Protein AF-S9R2B7-F1 (afdb_monomer_lite)

Organism: NCBI:txid1123069

Sequence (179 aa):
MKDPLILAALAALTIAPAARAEDAPSGGIEAGIEAGAGNAALAPFDIVHARIAAEGNVATFRMAVSGAAGESRSAATGALAGSQVFSYVWPLTLDAGTVGFDPGAGILALAVTAHPDFDDTPLHDENGDGDRANDGDLWHSHWVVLGPDDACGAGALKVIDIPEGASPRSRRPGRACPC

pLDDT: mean 77.64, std 19.54, range [23.55, 96.94]

Secondary structure (DSSP, 8-state):
--------------------------SSGGG-EE--S--SSSGGG-EEEEEEEEETTEEEEEEEESS-TT---PPP-S-STT---EEEEEEEEEEGGGGTS-TTSSEEEEEEEE-TT--S-TTS-SSSSS-TTS-TTS-EEEEEEEEE-GGGSTT-EEEPP--TT----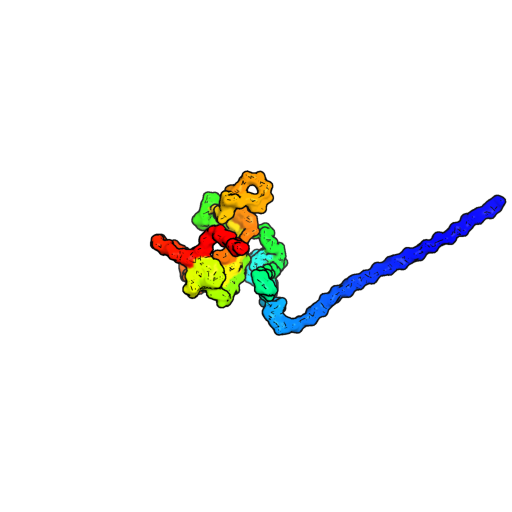--PSP-----

Foldseek 3Di:
DDDDDDDDDDDDDDDDDPDDPPDDDDPDLVVFDADDFDPDPDQLPGWGGWGWDDDDPDIDTDTDTNDDHLPDAFDDPLAPPPGDKDKDKDFDPDFPVVVFWDGPPATKIKIWIQGQNDQPQLVDDVPPPPHSPGCSRDTDIDTFGWDDDCVVPDRDIDGDDQPVPDDTTDPDPDPDPDD

Radius of gyration: 25.26 Å; chains: 1; bounding box: 102×49×49 Å

Structure (mmCIF, N/CA/C/O backbone):
data_AF-S9R2B7-F1
#
_entry.id   AF-S9R2B7-F1
#
loop_
_atom_site.group_PDB
_atom_site.id
_atom_site.type_symbol
_atom_site.label_atom_id
_atom_site.label_alt_id
_atom_site.label_comp_id
_atom_site.label_asym_id
_atom_site.label_entity_id
_atom_site.label_seq_id
_atom_site.pdbx_PDB_ins_code
_atom_site.Cartn_x
_atom_site.Cartn_y
_atom_site.Cartn_z
_atom_site.occupancy
_atom_site.B_iso_or_equiv
_atom_site.auth_seq_id
_atom_site.auth_comp_id
_atom_site.auth_asym_id
_atom_site.auth_atom_id
_atom_site.pdbx_PDB_model_num
ATOM 1 N N . MET A 1 1 ? 82.700 -17.562 -5.505 1.00 44.75 1 MET A N 1
ATOM 2 C CA . MET A 1 1 ? 81.976 -16.685 -6.451 1.00 44.75 1 MET A CA 1
ATOM 3 C C . MET A 1 1 ? 80.868 -17.502 -7.090 1.00 44.75 1 MET A C 1
ATOM 5 O O . MET A 1 1 ? 81.200 -18.563 -7.602 1.00 44.75 1 MET A O 1
ATOM 9 N N . LYS A 1 2 ? 79.637 -16.961 -7.065 1.00 41.66 2 LYS A N 1
ATOM 10 C CA . LYS A 1 2 ? 78.378 -17.438 -7.681 1.00 41.66 2 LYS A CA 1
ATOM 11 C C . LYS A 1 2 ? 77.738 -18.689 -7.071 1.00 41.66 2 LYS A C 1
ATOM 13 O O . LYS A 1 2 ? 78.428 -19.683 -6.920 1.00 41.66 2 LYS A O 1
ATOM 18 N N . ASP A 1 3 ? 76.452 -18.786 -6.743 1.00 43.31 3 ASP A N 1
ATOM 19 C CA . ASP A 1 3 ? 75.295 -17.891 -6.528 1.00 43.31 3 ASP A CA 1
ATOM 20 C C . ASP A 1 3 ? 74.287 -18.747 -5.706 1.00 43.31 3 ASP A C 1
ATOM 22 O O . ASP A 1 3 ? 74.288 -19.972 -5.874 1.00 43.31 3 ASP A O 1
ATOM 26 N N . PRO A 1 4 ? 73.441 -18.191 -4.815 1.00 52.72 4 PRO A N 1
ATOM 27 C CA . PRO A 1 4 ? 72.478 -18.976 -4.043 1.00 52.72 4 PRO A CA 1
ATOM 28 C C . PRO A 1 4 ? 71.164 -19.150 -4.823 1.00 52.72 4 PRO A C 1
ATOM 30 O O . PRO A 1 4 ? 70.572 -18.176 -5.283 1.00 52.72 4 PRO A O 1
ATOM 33 N N . LEU A 1 5 ? 70.676 -20.386 -4.952 1.00 49.97 5 LEU A N 1
ATOM 34 C CA . LEU A 1 5 ? 69.362 -20.684 -5.531 1.00 49.97 5 LEU A CA 1
ATOM 35 C C . LEU A 1 5 ? 68.338 -20.881 -4.407 1.00 49.97 5 LEU A C 1
ATOM 37 O O . LEU A 1 5 ? 68.338 -21.881 -3.693 1.00 49.97 5 LEU A O 1
ATOM 41 N N . ILE A 1 6 ? 67.492 -19.864 -4.255 1.00 46.41 6 ILE A N 1
ATOM 42 C CA . ILE A 1 6 ? 66.327 -19.801 -3.374 1.00 46.41 6 ILE A CA 1
ATOM 43 C C . ILE A 1 6 ? 65.210 -20.644 -3.999 1.00 46.41 6 ILE A C 1
ATOM 45 O O . ILE A 1 6 ? 64.758 -20.347 -5.104 1.00 46.41 6 ILE A O 1
ATOM 49 N N . LEU A 1 7 ? 64.745 -21.676 -3.292 1.00 45.53 7 LEU A N 1
ATOM 50 C CA . LEU A 1 7 ? 63.559 -22.442 -3.671 1.00 45.53 7 LEU A CA 1
ATOM 51 C C . LEU A 1 7 ? 62.352 -21.874 -2.909 1.00 45.53 7 LEU A C 1
ATOM 53 O O . LEU A 1 7 ? 62.145 -22.172 -1.734 1.00 45.53 7 LEU A O 1
ATOM 57 N N . ALA A 1 8 ? 61.587 -20.999 -3.563 1.00 45.59 8 ALA A N 1
ATOM 58 C CA . ALA A 1 8 ? 60.330 -20.477 -3.039 1.00 45.59 8 ALA A CA 1
ATOM 59 C C . ALA A 1 8 ? 59.214 -21.517 -3.243 1.00 45.59 8 ALA A C 1
ATOM 61 O O . ALA A 1 8 ? 58.880 -21.867 -4.375 1.00 45.59 8 ALA A O 1
ATOM 62 N N . ALA A 1 9 ? 58.644 -22.021 -2.148 1.00 44.25 9 ALA A N 1
ATOM 63 C CA . ALA A 1 9 ? 57.471 -22.887 -2.170 1.00 44.25 9 ALA A CA 1
ATOM 64 C C . ALA A 1 9 ? 56.207 -22.036 -2.379 1.00 44.25 9 ALA A C 1
ATOM 66 O O . ALA A 1 9 ? 55.833 -21.242 -1.517 1.00 44.25 9 ALA A O 1
ATOM 67 N N . LEU A 1 10 ? 55.557 -22.192 -3.534 1.00 41.66 10 LEU A N 1
ATOM 68 C CA . LEU A 1 10 ? 54.288 -21.545 -3.858 1.00 41.66 10 LEU A CA 1
ATOM 69 C C . LEU A 1 10 ? 53.140 -22.424 -3.331 1.00 41.66 10 LEU A C 1
ATOM 71 O O . LEU A 1 10 ? 52.826 -23.461 -3.914 1.00 41.66 10 LEU A O 1
ATOM 75 N N . ALA A 1 11 ? 52.535 -22.042 -2.206 1.00 45.97 11 ALA A N 1
ATOM 76 C CA . ALA A 1 11 ? 51.333 -22.693 -1.690 1.00 45.97 11 ALA A CA 1
ATOM 77 C C . ALA A 1 11 ? 50.110 -22.218 -2.494 1.00 45.97 11 ALA A C 1
ATOM 79 O O . ALA A 1 11 ? 49.691 -21.067 -2.384 1.00 45.97 11 ALA A O 1
ATOM 80 N N . ALA A 1 12 ? 49.552 -23.096 -3.329 1.00 44.84 12 ALA A N 1
ATOM 81 C CA . ALA A 1 12 ? 48.314 -22.842 -4.055 1.00 44.84 12 ALA A CA 1
ATOM 82 C C . ALA A 1 12 ? 47.114 -22.990 -3.103 1.00 44.84 12 ALA A C 1
ATOM 84 O O . ALA A 1 12 ? 46.779 -24.094 -2.679 1.00 44.84 12 ALA A O 1
ATOM 85 N N . LEU A 1 13 ? 46.475 -21.871 -2.756 1.00 49.09 13 LEU A N 1
ATOM 86 C CA . LEU A 1 13 ? 45.233 -21.843 -1.986 1.00 49.09 13 LEU A CA 1
ATOM 87 C C . LEU A 1 13 ? 44.054 -22.098 -2.936 1.00 49.09 13 LEU A C 1
ATOM 89 O O . LEU A 1 13 ? 43.630 -21.210 -3.673 1.00 49.09 13 LEU A O 1
ATOM 93 N N . THR A 1 14 ? 43.538 -23.325 -2.951 1.00 45.94 14 THR A N 1
ATOM 94 C CA . THR A 1 14 ? 42.320 -23.677 -3.688 1.00 45.94 14 THR A CA 1
ATOM 95 C C . THR A 1 14 ? 41.100 -23.126 -2.952 1.00 45.94 14 THR A C 1
ATOM 97 O O . THR A 1 14 ? 40.754 -23.608 -1.874 1.00 45.94 14 THR A O 1
ATOM 100 N N . ILE A 1 15 ? 40.442 -22.120 -3.527 1.00 55.34 15 ILE A N 1
ATOM 101 C CA . ILE A 1 15 ? 39.153 -21.613 -3.047 1.00 55.34 15 ILE A CA 1
ATOM 102 C C . ILE A 1 15 ? 38.077 -22.610 -3.493 1.00 55.34 15 ILE A C 1
ATOM 104 O O . ILE A 1 15 ? 37.798 -22.733 -4.684 1.00 55.34 15 ILE A O 1
ATOM 108 N N . ALA A 1 16 ? 37.499 -23.353 -2.550 1.00 52.31 16 ALA A N 1
ATOM 109 C CA . ALA A 1 16 ? 36.328 -24.180 -2.820 1.00 52.31 16 ALA A CA 1
ATOM 110 C C . ALA A 1 16 ? 35.103 -23.271 -3.049 1.00 52.31 16 ALA A C 1
ATOM 112 O O . ALA A 1 16 ? 34.893 -22.344 -2.262 1.00 52.31 16 ALA A O 1
ATOM 113 N N . PRO A 1 17 ? 34.278 -23.502 -4.085 1.00 48.62 17 PRO A N 1
ATOM 114 C CA . PRO A 1 17 ? 33.011 -22.799 -4.212 1.00 48.62 17 PRO A CA 1
ATOM 115 C C . PRO A 1 17 ? 32.076 -23.260 -3.089 1.00 48.62 17 PRO A C 1
ATOM 117 O O . PRO A 1 17 ? 31.898 -24.458 -2.864 1.00 48.62 17 PRO A O 1
ATOM 120 N N . ALA A 1 18 ? 31.484 -22.305 -2.371 1.00 52.22 18 ALA A N 1
ATOM 121 C CA . ALA A 1 18 ? 30.411 -22.584 -1.430 1.00 52.22 18 ALA A CA 1
ATOM 122 C C . ALA A 1 18 ? 29.234 -23.195 -2.204 1.00 52.22 18 ALA A C 1
ATOM 124 O O . ALA A 1 18 ? 28.595 -22.517 -3.010 1.00 52.22 18 ALA A O 1
ATOM 125 N N . ALA A 1 19 ? 28.974 -24.482 -1.982 1.00 43.91 19 ALA A N 1
ATOM 126 C CA . ALA A 1 19 ? 27.756 -25.124 -2.443 1.00 43.91 19 ALA A CA 1
ATOM 127 C C . ALA A 1 19 ? 26.569 -24.375 -1.823 1.00 43.91 19 ALA A C 1
ATOM 129 O O . ALA A 1 19 ? 26.433 -24.322 -0.599 1.00 43.91 19 ALA A O 1
ATOM 130 N N . ARG A 1 20 ? 25.734 -23.752 -2.661 1.00 48.50 20 ARG A N 1
ATOM 131 C CA . ARG A 1 20 ? 24.427 -23.273 -2.216 1.00 48.50 20 ARG A CA 1
ATOM 132 C C . ARG A 1 20 ? 23.576 -24.518 -2.004 1.00 48.50 20 ARG A C 1
ATOM 134 O O . ARG A 1 20 ? 23.424 -25.309 -2.929 1.00 48.50 20 ARG A O 1
ATOM 141 N N . ALA A 1 21 ? 23.100 -24.718 -0.782 1.00 44.31 21 ALA A N 1
ATOM 142 C CA . ALA A 1 21 ? 22.050 -25.686 -0.530 1.00 44.31 21 ALA A CA 1
ATOM 143 C C . ALA A 1 21 ? 20.822 -25.229 -1.328 1.00 44.31 21 ALA A C 1
ATOM 145 O O . ALA A 1 21 ? 20.292 -24.147 -1.083 1.00 44.31 21 ALA A O 1
ATOM 146 N N . GLU A 1 22 ? 20.444 -26.000 -2.343 1.00 46.34 22 GLU A N 1
ATOM 147 C CA . GLU A 1 22 ? 19.124 -25.882 -2.946 1.00 46.34 22 GLU A CA 1
ATOM 148 C C . GLU A 1 22 ? 18.157 -26.587 -2.000 1.00 46.34 22 GLU A C 1
ATOM 150 O O . GLU A 1 22 ? 18.142 -27.817 -1.907 1.00 46.34 22 GLU A O 1
ATOM 155 N N . ASP A 1 23 ? 17.411 -25.798 -1.231 1.00 44.38 23 ASP A N 1
ATOM 156 C CA . ASP A 1 23 ? 16.320 -26.316 -0.420 1.00 44.38 23 ASP A CA 1
ATOM 157 C C . ASP A 1 23 ? 15.234 -26.869 -1.351 1.00 44.38 23 ASP A C 1
ATOM 159 O O . ASP A 1 23 ? 14.706 -26.179 -2.225 1.00 4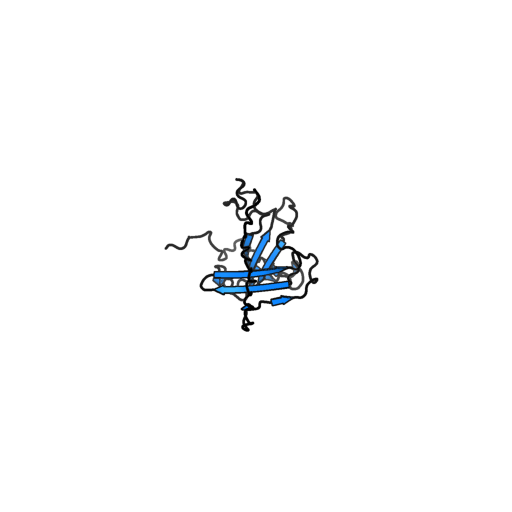4.38 23 ASP A O 1
ATOM 163 N N . ALA A 1 24 ? 14.929 -28.154 -1.176 1.00 43.09 24 ALA A N 1
ATOM 164 C CA . ALA A 1 24 ? 13.873 -28.843 -1.901 1.00 43.09 24 ALA A CA 1
ATOM 165 C C . ALA A 1 24 ? 12.496 -28.219 -1.591 1.00 43.09 24 ALA A C 1
ATOM 167 O O . ALA A 1 24 ? 12.254 -27.803 -0.455 1.00 43.09 24 ALA A O 1
ATOM 168 N N . PRO A 1 25 ? 11.556 -28.194 -2.555 1.00 44.12 25 PRO A N 1
ATOM 169 C CA . PRO A 1 25 ? 10.279 -27.523 -2.373 1.00 44.12 25 PRO A CA 1
ATOM 170 C C . PRO A 1 25 ? 9.381 -28.353 -1.451 1.00 44.12 25 PRO A C 1
ATOM 172 O O . PRO A 1 25 ? 8.792 -29.360 -1.853 1.00 44.12 25 PRO A O 1
ATOM 175 N N . SER A 1 26 ? 9.258 -27.928 -0.196 1.00 43.69 26 SER A N 1
ATOM 176 C CA . SER A 1 26 ? 8.180 -28.368 0.681 1.00 43.69 26 SER A CA 1
ATOM 177 C C . SER A 1 26 ? 6.893 -27.669 0.241 1.00 43.69 26 SER A C 1
ATOM 179 O O . SER A 1 26 ? 6.727 -26.458 0.363 1.00 43.69 26 SER A O 1
ATOM 181 N N . GLY A 1 27 ? 5.980 -28.453 -0.335 1.00 42.22 27 GLY A N 1
ATOM 182 C CA . GLY A 1 27 ? 4.647 -28.001 -0.716 1.00 42.22 27 GLY A CA 1
ATOM 183 C C . GLY A 1 27 ? 3.913 -27.405 0.484 1.00 42.22 27 GLY A C 1
ATOM 184 O O . GLY A 1 27 ? 3.514 -28.111 1.407 1.00 42.22 27 GLY A O 1
ATOM 185 N N . GLY A 1 28 ? 3.756 -26.091 0.449 1.00 38.97 28 GLY A N 1
ATOM 186 C CA . GLY A 1 28 ? 3.099 -25.261 1.442 1.00 38.97 28 GLY A CA 1
ATOM 187 C C . GLY A 1 28 ? 3.169 -23.816 0.964 1.00 38.97 28 GLY A C 1
ATOM 188 O O . GLY A 1 28 ? 3.887 -23.498 0.020 1.00 38.97 28 GLY A O 1
ATOM 189 N N . ILE A 1 29 ? 2.445 -22.925 1.627 1.00 53.50 29 ILE A N 1
ATOM 190 C CA . ILE A 1 29 ? 2.343 -21.477 1.352 1.00 53.50 29 ILE A CA 1
ATOM 191 C C . ILE A 1 29 ? 3.735 -20.778 1.292 1.00 53.50 29 ILE A C 1
ATOM 193 O O . ILE A 1 29 ? 3.873 -19.650 0.827 1.00 53.50 29 ILE A O 1
ATOM 197 N N . GLU A 1 30 ? 4.790 -21.500 1.670 1.00 55.56 30 GLU A N 1
ATOM 198 C CA . GLU A 1 30 ? 6.210 -21.219 1.477 1.00 55.56 30 GLU A CA 1
ATOM 199 C C . GLU A 1 30 ? 6.635 -20.917 0.025 1.00 55.56 30 GLU A C 1
ATOM 201 O O . GLU A 1 30 ? 7.587 -20.169 -0.185 1.00 55.56 30 GLU A O 1
ATOM 206 N N . ALA A 1 31 ? 5.963 -21.448 -0.998 1.00 68.88 31 ALA A N 1
ATOM 207 C CA . ALA A 1 31 ? 6.359 -21.162 -2.383 1.00 68.88 31 ALA A CA 1
ATOM 208 C C . ALA A 1 31 ? 5.941 -19.749 -2.854 1.00 68.88 31 ALA A C 1
ATOM 210 O O . ALA A 1 31 ? 6.611 -19.163 -3.700 1.00 68.88 31 ALA A O 1
ATOM 211 N N . GLY A 1 32 ? 4.893 -19.160 -2.260 1.00 86.12 32 GLY A N 1
ATOM 212 C CA . GLY A 1 32 ? 4.282 -17.915 -2.741 1.00 86.12 32 GLY A CA 1
ATOM 213 C C . GLY A 1 32 ? 3.379 -18.100 -3.969 1.00 86.12 32 GLY A C 1
ATOM 214 O O . GLY A 1 32 ? 3.087 -19.217 -4.390 1.00 86.12 32 GLY A O 1
ATOM 215 N N . ILE A 1 33 ? 2.901 -16.981 -4.510 1.00 91.44 33 ILE A N 1
ATOM 216 C CA . ILE A 1 33 ? 2.125 -16.865 -5.747 1.00 91.44 33 ILE A CA 1
ATOM 217 C C . ILE A 1 33 ? 3.058 -16.301 -6.815 1.00 91.44 33 ILE A C 1
ATOM 219 O O . ILE A 1 33 ? 3.656 -15.247 -6.604 1.00 91.44 33 ILE A O 1
ATOM 223 N N . GLU A 1 34 ? 3.154 -16.982 -7.954 1.00 93.94 34 GLU A N 1
ATOM 224 C CA . GLU A 1 34 ? 3.957 -16.549 -9.099 1.00 93.94 34 GLU A CA 1
ATOM 225 C C . GLU A 1 34 ? 3.073 -16.002 -10.220 1.00 93.94 34 GLU A C 1
ATOM 227 O O . GLU A 1 34 ? 1.959 -16.483 -10.446 1.00 93.94 34 GLU A O 1
ATOM 232 N N . ALA A 1 35 ? 3.594 -15.023 -10.953 1.00 93.81 35 ALA A N 1
ATOM 233 C CA . ALA A 1 35 ? 2.975 -14.483 -12.153 1.00 93.81 35 ALA A CA 1
ATOM 234 C C . ALA A 1 35 ? 4.034 -14.221 -13.232 1.00 93.81 35 ALA A C 1
ATOM 236 O O . ALA A 1 35 ? 5.197 -13.943 -12.943 1.00 93.81 35 ALA A O 1
ATOM 237 N N . GLY A 1 36 ? 3.623 -14.304 -14.499 1.00 93.75 36 GLY A N 1
ATOM 238 C CA . GLY A 1 36 ? 4.468 -13.885 -15.615 1.00 93.75 36 GLY A CA 1
ATOM 239 C C . GLY A 1 36 ? 4.623 -12.363 -15.653 1.00 93.75 36 GLY A C 1
ATOM 240 O O . GLY A 1 36 ? 3.672 -11.641 -15.354 1.00 93.75 36 GLY A O 1
ATOM 241 N N . ALA A 1 37 ? 5.805 -11.896 -16.055 1.00 94.50 37 ALA A N 1
ATOM 242 C CA . ALA A 1 37 ? 6.097 -10.475 -16.230 1.00 94.50 37 ALA A CA 1
ATOM 243 C C . ALA A 1 37 ? 5.386 -9.869 -17.456 1.00 94.50 37 ALA A C 1
ATOM 245 O O . ALA A 1 37 ? 5.080 -10.567 -18.428 1.00 94.50 37 ALA A O 1
ATOM 246 N N . GLY A 1 38 ? 5.205 -8.548 -17.430 1.00 93.19 38 GLY A N 1
ATOM 247 C CA . GLY A 1 38 ? 4.655 -7.733 -18.513 1.00 93.19 38 GLY A CA 1
ATOM 248 C C . GLY A 1 38 ? 3.141 -7.539 -18.448 1.00 93.19 38 GLY A C 1
ATOM 249 O O . GLY A 1 38 ? 2.531 -7.240 -19.475 1.00 93.19 38 GLY A O 1
ATOM 250 N N . ASN A 1 39 ? 2.526 -7.736 -17.278 1.00 88.31 39 ASN A N 1
ATOM 251 C CA . ASN A 1 39 ? 1.081 -7.591 -17.093 1.00 88.31 39 ASN A CA 1
ATOM 252 C C . ASN A 1 39 ? 0.673 -6.213 -16.535 1.00 88.31 39 ASN A C 1
ATOM 254 O O . ASN A 1 39 ? -0.500 -5.849 -16.636 1.00 88.31 39 ASN A O 1
ATOM 258 N N . ALA A 1 40 ? 1.624 -5.431 -16.014 1.00 92.19 40 ALA A N 1
ATOM 259 C CA . ALA A 1 40 ? 1.396 -4.059 -15.570 1.00 92.19 40 ALA A CA 1
ATOM 260 C C . ALA A 1 40 ? 2.004 -3.014 -16.521 1.00 92.19 40 ALA A C 1
ATOM 262 O O . ALA A 1 40 ? 2.964 -3.266 -17.248 1.00 92.19 40 ALA A O 1
ATOM 263 N N . ALA A 1 41 ? 1.456 -1.795 -16.476 1.00 92.75 41 ALA A N 1
ATOM 264 C CA . ALA A 1 41 ? 1.927 -0.667 -17.283 1.00 92.75 41 ALA A CA 1
ATOM 265 C C . ALA A 1 41 ? 3.342 -0.189 -16.902 1.00 92.75 41 ALA A C 1
ATOM 267 O O . ALA A 1 41 ? 4.047 0.382 -17.732 1.00 92.75 41 ALA A O 1
ATOM 268 N N . LEU A 1 42 ? 3.746 -0.404 -15.647 1.00 93.62 42 LEU A N 1
ATOM 269 C CA . LEU A 1 42 ? 5.020 0.036 -15.086 1.00 93.62 42 LEU A CA 1
ATOM 270 C C . LEU A 1 42 ? 5.744 -1.159 -14.461 1.00 93.62 42 LEU A C 1
ATOM 272 O O . LEU A 1 42 ? 5.195 -1.818 -13.580 1.00 93.62 42 LEU A O 1
ATOM 276 N N . ALA A 1 43 ? 6.995 -1.401 -14.862 1.00 95.62 43 ALA A N 1
ATOM 277 C CA . ALA A 1 43 ? 7.792 -2.526 -14.360 1.00 95.62 43 ALA A CA 1
ATOM 278 C C . ALA A 1 43 ? 7.982 -2.535 -12.821 1.00 95.62 43 ALA A C 1
ATOM 280 O O . ALA A 1 43 ? 7.917 -3.612 -12.228 1.00 95.62 43 ALA A O 1
ATOM 281 N N . PRO A 1 44 ? 8.129 -1.385 -12.124 1.00 96.50 44 PRO A N 1
ATOM 282 C CA . PRO A 1 44 ? 8.158 -1.342 -10.654 1.00 96.50 44 PRO A CA 1
ATOM 283 C C . PRO A 1 44 ? 6.874 -1.801 -9.943 1.00 96.50 44 PRO A C 1
ATOM 285 O O . PRO A 1 44 ? 6.898 -1.973 -8.725 1.00 96.50 44 PRO A O 1
ATOM 288 N N . PHE A 1 45 ? 5.771 -1.987 -10.678 1.00 95.31 45 PHE A N 1
ATOM 289 C CA . PHE A 1 45 ? 4.471 -2.449 -10.172 1.00 95.31 45 PHE A CA 1
ATOM 290 C C . PHE A 1 45 ? 3.983 -3.735 -10.863 1.00 95.31 45 PHE A C 1
ATOM 292 O O . PHE A 1 45 ? 2.887 -4.214 -10.585 1.00 95.31 45 PHE A O 1
ATOM 299 N N . ASP A 1 46 ? 4.792 -4.310 -11.753 1.00 96.19 46 ASP A N 1
ATOM 300 C CA . ASP A 1 46 ? 4.532 -5.586 -12.417 1.00 96.19 46 ASP A CA 1
ATOM 301 C C . ASP A 1 46 ? 4.958 -6.726 -11.489 1.00 96.19 46 ASP A C 1
ATOM 303 O O . ASP A 1 46 ? 6.123 -7.129 -11.464 1.00 96.19 46 ASP A O 1
ATOM 307 N N . ILE A 1 47 ? 4.026 -7.182 -10.652 1.00 95.69 47 ILE A N 1
ATOM 308 C CA . ILE A 1 47 ? 4.282 -8.186 -9.615 1.00 95.69 47 ILE A CA 1
ATOM 309 C C . ILE A 1 47 ? 4.481 -9.556 -10.264 1.00 95.69 47 ILE A C 1
ATOM 311 O O . ILE A 1 47 ? 3.585 -10.073 -10.929 1.00 95.69 47 ILE A O 1
ATOM 315 N N . VAL A 1 48 ? 5.638 -10.165 -10.008 1.00 96.75 48 VAL A N 1
ATOM 316 C CA . VAL A 1 48 ? 6.007 -11.497 -10.522 1.00 96.75 48 VAL A CA 1
ATOM 317 C C . VAL A 1 48 ? 6.029 -12.565 -9.431 1.00 96.75 48 VAL A C 1
ATOM 319 O O . VAL A 1 48 ? 5.924 -13.754 -9.721 1.00 96.75 48 VAL A O 1
ATOM 322 N N . HIS A 1 49 ? 6.142 -12.154 -8.166 1.00 95.62 49 HIS A N 1
ATOM 323 C CA . HIS A 1 49 ? 6.081 -13.053 -7.015 1.00 95.62 49 HIS A CA 1
ATOM 324 C C . HIS A 1 49 ? 5.482 -12.339 -5.808 1.00 95.62 49 HIS A C 1
ATOM 326 O O . HIS A 1 49 ? 5.818 -11.184 -5.549 1.00 95.62 49 HIS A O 1
ATOM 332 N N . ALA A 1 50 ? 4.641 -13.022 -5.038 1.00 94.50 50 ALA A N 1
ATOM 333 C CA . ALA A 1 50 ? 4.166 -12.542 -3.746 1.00 94.50 50 ALA A CA 1
ATOM 334 C C . ALA A 1 50 ? 4.094 -13.687 -2.734 1.00 94.50 50 ALA A C 1
ATOM 336 O O . ALA A 1 50 ? 3.586 -14.766 -3.027 1.00 94.50 50 ALA A O 1
ATOM 337 N N . ARG A 1 51 ? 4.561 -13.457 -1.507 1.00 91.75 51 ARG A N 1
ATOM 338 C CA . ARG A 1 51 ? 4.527 -14.452 -0.431 1.00 91.75 51 ARG A CA 1
ATOM 339 C C . ARG A 1 51 ? 4.332 -13.792 0.921 1.00 91.75 51 ARG A C 1
ATOM 341 O O . ARG A 1 51 ? 4.840 -12.704 1.177 1.00 91.75 51 ARG A O 1
ATOM 348 N N . ILE A 1 52 ? 3.663 -14.512 1.812 1.00 91.12 52 ILE A N 1
ATOM 349 C CA . ILE A 1 52 ? 3.626 -14.206 3.238 1.00 91.12 52 ILE A CA 1
ATOM 350 C C . ILE A 1 52 ? 4.129 -15.445 3.976 1.00 91.12 52 ILE A C 1
ATOM 352 O O . ILE A 1 52 ? 3.677 -16.554 3.700 1.00 91.12 52 ILE A O 1
ATOM 356 N N . ALA A 1 53 ? 5.082 -15.259 4.883 1.00 89.94 53 ALA A N 1
ATOM 357 C CA . ALA A 1 53 ? 5.557 -16.295 5.796 1.00 89.94 53 ALA A CA 1
ATOM 358 C C . ALA A 1 53 ? 5.316 -15.841 7.236 1.00 89.94 53 ALA A C 1
ATOM 360 O O . ALA A 1 53 ? 5.451 -14.654 7.532 1.00 89.94 53 ALA A O 1
ATOM 361 N N . ALA A 1 54 ? 4.970 -16.766 8.126 1.00 88.06 54 ALA A N 1
ATOM 362 C CA . ALA A 1 54 ? 4.767 -16.470 9.538 1.00 88.06 54 ALA A CA 1
ATOM 363 C C . ALA A 1 54 ? 5.606 -17.415 10.399 1.00 88.06 54 ALA A C 1
ATOM 365 O O . ALA A 1 54 ? 5.533 -18.632 10.238 1.00 88.06 54 ALA A O 1
ATOM 366 N N . GLU A 1 55 ? 6.377 -16.847 11.322 1.00 89.38 55 GLU A N 1
ATOM 367 C CA . GLU A 1 55 ? 7.191 -17.576 12.291 1.00 89.38 55 GLU A CA 1
ATOM 368 C C . GLU A 1 55 ? 6.978 -16.963 13.679 1.00 89.38 55 GLU A C 1
ATOM 370 O O . GLU A 1 55 ? 7.267 -15.789 13.919 1.00 89.38 55 GLU A O 1
ATOM 375 N N . GLY A 1 56 ? 6.417 -17.748 14.602 1.00 90.31 56 GLY A N 1
ATOM 376 C CA . GLY A 1 56 ? 6.051 -17.257 15.929 1.00 90.31 56 GLY A CA 1
ATOM 377 C C . GLY A 1 56 ? 5.073 -16.080 15.858 1.00 90.31 56 GLY A C 1
ATOM 378 O O . GLY A 1 56 ? 3.959 -16.216 15.356 1.00 90.31 56 GLY A O 1
ATOM 379 N N . ASN A 1 57 ? 5.485 -14.926 16.384 1.00 86.94 57 ASN A N 1
ATOM 380 C CA . ASN A 1 57 ? 4.713 -13.680 16.383 1.00 86.94 57 ASN A CA 1
ATOM 381 C C . ASN A 1 57 ? 5.105 -12.715 15.249 1.00 86.94 57 ASN A C 1
ATOM 383 O O . ASN A 1 57 ? 4.695 -11.554 15.276 1.00 86.94 57 ASN A O 1
ATOM 387 N N . VAL A 1 58 ? 5.913 -13.162 14.284 1.00 87.12 58 VAL A N 1
ATOM 388 C CA . VAL A 1 58 ? 6.393 -12.345 13.167 1.00 87.12 58 VAL A CA 1
ATOM 389 C C . VAL A 1 58 ? 5.766 -12.833 11.868 1.00 87.12 58 VAL A C 1
ATOM 391 O O . VAL A 1 58 ? 5.854 -14.010 11.527 1.00 87.12 58 VAL A O 1
ATOM 394 N N . ALA A 1 59 ? 5.172 -11.909 11.116 1.00 88.75 59 ALA A N 1
ATOM 395 C CA . ALA A 1 59 ? 4.762 -12.128 9.735 1.00 88.75 59 ALA A CA 1
ATOM 396 C C . ALA A 1 59 ? 5.690 -11.340 8.802 1.00 88.75 59 ALA A C 1
ATOM 398 O O . ALA A 1 59 ? 5.899 -10.144 8.989 1.00 88.75 59 ALA A O 1
ATOM 399 N N . THR A 1 60 ? 6.251 -12.015 7.802 1.00 91.69 60 THR A N 1
ATOM 400 C CA . THR A 1 60 ? 7.119 -11.426 6.778 1.00 91.69 60 THR A CA 1
ATOM 401 C C . THR A 1 60 ? 6.402 -11.437 5.438 1.00 91.69 60 THR A C 1
ATOM 403 O O . THR A 1 60 ? 6.088 -12.499 4.898 1.00 91.69 60 THR A O 1
ATOM 406 N N . PHE A 1 61 ? 6.190 -10.246 4.888 1.00 94.00 61 PHE A N 1
ATOM 407 C CA . PHE A 1 61 ? 5.567 -10.024 3.589 1.00 94.00 61 PHE A CA 1
ATOM 408 C C . PHE A 1 61 ? 6.665 -9.810 2.550 1.00 94.00 61 PHE A C 1
ATOM 410 O O . PHE A 1 61 ? 7.610 -9.055 2.777 1.00 94.00 61 PHE A O 1
ATOM 417 N N . ARG A 1 62 ? 6.569 -10.508 1.422 1.00 94.56 62 ARG A N 1
ATOM 418 C CA . ARG A 1 62 ? 7.518 -10.421 0.312 1.00 94.56 62 ARG A CA 1
ATOM 419 C C . ARG A 1 62 ? 6.755 -10.230 -0.985 1.00 94.56 62 ARG A C 1
ATOM 421 O O . ARG A 1 62 ? 5.730 -10.872 -1.212 1.00 94.56 62 ARG A O 1
ATOM 428 N N . MET A 1 63 ? 7.277 -9.357 -1.829 1.00 95.12 63 MET A N 1
ATOM 429 C CA . MET A 1 63 ? 6.806 -9.152 -3.189 1.00 95.12 63 MET A CA 1
ATOM 430 C C . MET A 1 63 ? 8.017 -8.856 -4.061 1.00 95.12 63 MET A C 1
ATOM 432 O O . MET A 1 63 ? 8.896 -8.091 -3.663 1.00 95.12 63 MET A O 1
ATOM 436 N N . ALA A 1 64 ? 8.079 -9.508 -5.214 1.00 95.62 64 ALA A N 1
ATOM 437 C CA . ALA A 1 64 ? 9.044 -9.217 -6.257 1.00 95.62 64 ALA A CA 1
ATOM 438 C C . ALA A 1 64 ? 8.303 -8.633 -7.456 1.00 95.62 64 ALA A C 1
ATOM 440 O O . ALA A 1 64 ? 7.203 -9.074 -7.803 1.00 95.62 64 ALA A O 1
ATOM 441 N N . VAL A 1 65 ? 8.937 -7.657 -8.091 1.00 96.94 65 VAL A N 1
ATOM 442 C CA . VAL A 1 65 ? 8.443 -6.993 -9.296 1.00 96.94 65 VAL A CA 1
ATOM 443 C C . VAL A 1 65 ? 9.455 -7.178 -10.422 1.00 96.94 65 VAL A C 1
ATOM 445 O O . VAL A 1 65 ? 10.618 -7.485 -10.155 1.00 96.94 65 VAL A O 1
ATOM 448 N N . SER A 1 66 ? 9.032 -7.025 -11.676 1.00 96.62 66 SER A N 1
ATOM 449 C CA . SER A 1 66 ? 9.938 -7.181 -12.825 1.00 96.62 66 SER A CA 1
ATOM 450 C C . SER A 1 66 ? 10.928 -6.019 -12.991 1.00 96.62 66 SER A C 1
ATOM 452 O O . SER A 1 66 ? 11.943 -6.175 -13.670 1.00 96.62 66 SER A O 1
ATOM 454 N N . GLY A 1 67 ? 10.654 -4.868 -12.364 1.00 95.25 67 GLY A N 1
ATOM 455 C CA . GLY A 1 67 ? 11.567 -3.728 -12.238 1.00 95.25 67 GLY A CA 1
ATOM 456 C C . GLY A 1 67 ? 12.228 -3.620 -10.858 1.00 95.25 67 GLY A C 1
ATOM 457 O O . GLY A 1 67 ? 12.464 -4.617 -10.177 1.00 95.25 67 GLY A O 1
ATOM 458 N N . ALA A 1 68 ? 12.513 -2.390 -10.421 1.00 95.44 68 ALA A N 1
ATOM 459 C CA . ALA A 1 68 ? 12.993 -2.109 -9.070 1.00 95.44 68 ALA A CA 1
ATOM 460 C C . ALA A 1 68 ? 11.846 -1.610 -8.179 1.00 95.44 68 ALA A C 1
ATOM 462 O O . ALA A 1 68 ? 11.239 -0.571 -8.443 1.00 95.44 68 ALA A O 1
ATOM 463 N N . ALA A 1 69 ? 11.548 -2.352 -7.110 1.00 93.94 69 ALA A N 1
ATOM 464 C CA . ALA A 1 69 ? 10.533 -1.951 -6.142 1.00 93.94 69 ALA A CA 1
ATOM 465 C C . ALA A 1 69 ? 10.908 -0.617 -5.476 1.00 93.94 69 ALA A C 1
ATOM 467 O O . ALA A 1 69 ? 12.056 -0.407 -5.083 1.00 93.94 69 ALA A O 1
ATOM 468 N N . GLY A 1 70 ? 9.932 0.279 -5.350 1.00 91.88 70 GLY A N 1
ATOM 469 C CA . GLY A 1 70 ? 10.083 1.577 -4.696 1.00 91.88 70 GLY A CA 1
ATOM 470 C C . GLY A 1 70 ? 10.837 2.654 -5.486 1.00 91.88 7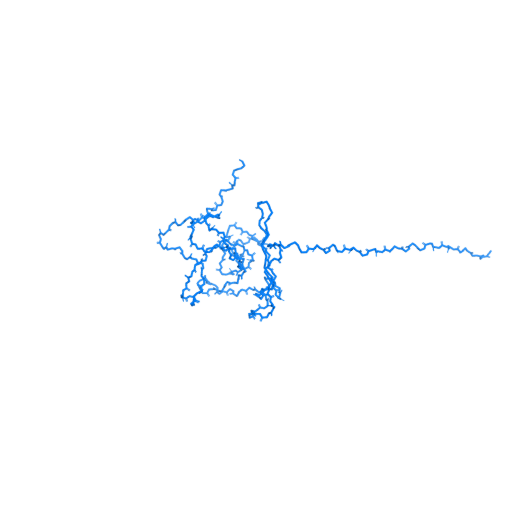0 GLY A C 1
ATOM 471 O O . GLY A 1 70 ? 10.944 3.780 -5.002 1.00 91.88 70 GLY A O 1
ATOM 472 N N . GLU A 1 71 ? 11.330 2.354 -6.693 1.00 92.69 71 GLU A N 1
ATOM 473 C CA . GLU A 1 71 ? 12.023 3.338 -7.541 1.00 92.69 71 GLU A CA 1
ATOM 474 C C . GLU A 1 71 ? 11.074 4.435 -8.049 1.00 92.69 71 GLU A C 1
ATOM 476 O O . GLU A 1 71 ? 11.455 5.598 -8.153 1.00 92.69 71 GLU A O 1
ATOM 481 N N . SER A 1 72 ? 9.826 4.074 -8.356 1.00 90.88 72 SER A N 1
ATOM 482 C CA . SER A 1 7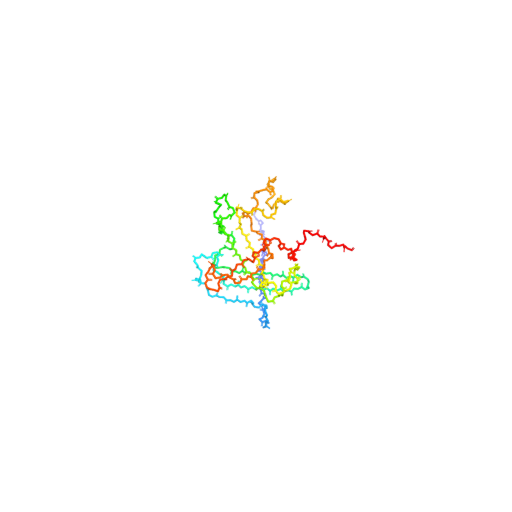2 ? 8.808 5.011 -8.837 1.00 90.88 72 SER A CA 1
ATOM 483 C C . SER A 1 72 ? 7.957 5.536 -7.690 1.00 90.88 72 SER A C 1
ATOM 485 O O . SER A 1 72 ? 7.408 4.741 -6.937 1.00 90.88 72 SER A O 1
ATOM 487 N N . ARG A 1 73 ? 7.776 6.855 -7.614 1.00 88.56 73 ARG A N 1
ATOM 488 C CA . ARG A 1 73 ? 6.858 7.534 -6.686 1.00 88.56 73 ARG A CA 1
ATOM 489 C C . ARG A 1 73 ? 5.950 8.481 -7.465 1.00 88.56 73 ARG A C 1
ATOM 491 O O . ARG A 1 73 ? 6.285 8.863 -8.590 1.00 88.56 73 ARG A O 1
ATOM 498 N N . SER A 1 74 ? 4.791 8.817 -6.909 1.00 85.88 74 SER A N 1
ATOM 499 C CA . SER A 1 74 ? 3.925 9.832 -7.506 1.00 85.88 74 SER A CA 1
ATOM 500 C C . SER A 1 74 ? 4.567 11.217 -7.387 1.00 85.88 74 SER A C 1
ATOM 502 O O . SER A 1 74 ? 5.403 11.464 -6.525 1.00 85.88 74 SER A O 1
ATOM 504 N N . ALA A 1 75 ? 4.209 12.130 -8.288 1.00 85.62 75 ALA A N 1
ATOM 505 C CA . ALA A 1 75 ? 4.626 13.522 -8.166 1.00 85.62 75 ALA A CA 1
ATOM 506 C C . ALA A 1 75 ? 3.742 14.239 -7.141 1.00 85.62 75 ALA A C 1
ATOM 508 O O . ALA A 1 75 ? 2.519 14.091 -7.194 1.00 85.62 75 ALA A O 1
ATOM 509 N N . ALA A 1 76 ? 4.361 15.053 -6.284 1.00 85.81 76 ALA A N 1
ATOM 510 C CA . ALA A 1 76 ? 3.642 15.941 -5.381 1.00 85.81 76 ALA A CA 1
ATOM 511 C C . ALA A 1 76 ? 2.759 16.920 -6.171 1.00 85.81 76 ALA A C 1
ATOM 513 O O . ALA A 1 76 ? 3.201 17.531 -7.152 1.00 85.81 76 ALA A O 1
ATOM 514 N N . THR A 1 77 ? 1.516 17.084 -5.739 1.00 85.62 77 THR A N 1
ATOM 515 C CA . THR A 1 77 ? 0.543 18.017 -6.319 1.00 85.62 77 THR A CA 1
ATOM 516 C C . THR A 1 77 ? 0.320 19.252 -5.442 1.00 85.62 77 THR A C 1
ATOM 518 O O . THR A 1 77 ? -0.198 20.262 -5.922 1.00 85.62 77 THR A O 1
ATOM 521 N N . GLY A 1 78 ? 0.723 19.193 -4.172 1.00 83.38 78 GLY A N 1
ATOM 522 C CA . GLY A 1 78 ? 0.480 20.199 -3.142 1.00 83.38 78 GLY A CA 1
ATOM 523 C C . GLY A 1 78 ? -0.904 20.114 -2.487 1.00 83.38 78 GLY A C 1
ATOM 524 O O . GLY A 1 78 ? -1.275 21.030 -1.752 1.00 83.38 78 GLY A O 1
ATOM 525 N N . ALA A 1 79 ? -1.689 19.065 -2.755 1.00 80.69 79 ALA A N 1
ATOM 526 C CA . ALA A 1 79 ? -3.020 18.871 -2.180 1.00 80.69 79 ALA A CA 1
ATOM 527 C C . ALA A 1 79 ? -3.258 17.405 -1.793 1.00 80.69 79 ALA A C 1
ATOM 529 O O . ALA A 1 79 ? -2.863 16.507 -2.519 1.00 80.69 79 ALA A O 1
ATOM 530 N N . LEU A 1 80 ? -3.982 17.132 -0.701 1.00 76.19 80 LEU A N 1
ATOM 531 C CA . LEU A 1 80 ? -4.398 15.754 -0.392 1.00 76.19 80 LEU A CA 1
ATOM 532 C C . LEU A 1 80 ? -5.381 15.220 -1.447 1.00 76.19 80 LEU A C 1
ATOM 534 O O . LEU A 1 80 ? -5.240 14.115 -1.966 1.00 76.19 80 LEU A O 1
ATOM 538 N N . ALA A 1 81 ? -6.416 16.005 -1.751 1.00 78.31 81 ALA A N 1
ATOM 539 C CA . ALA A 1 81 ? -7.493 15.569 -2.627 1.00 78.31 81 ALA A CA 1
ATOM 540 C C . ALA A 1 81 ? -7.023 15.484 -4.086 1.00 78.31 81 ALA A C 1
ATOM 542 O O . ALA A 1 81 ? -6.560 16.470 -4.656 1.00 78.31 81 ALA A O 1
ATOM 543 N N . GLY A 1 82 ? -7.205 14.313 -4.699 1.00 77.12 82 GLY A N 1
ATOM 544 C CA . GLY A 1 82 ? -6.821 14.063 -6.091 1.00 77.12 82 GLY A CA 1
ATOM 545 C C . GLY A 1 82 ? -5.350 13.692 -6.289 1.00 77.12 82 GLY A C 1
ATOM 546 O O . GLY A 1 82 ? -4.949 13.442 -7.426 1.00 77.12 82 GLY A O 1
ATOM 547 N N . SER A 1 83 ? -4.564 13.609 -5.212 1.00 83.62 83 SER A N 1
ATOM 548 C CA . SER A 1 83 ? -3.192 13.114 -5.283 1.00 83.62 83 SER A CA 1
ATOM 549 C C . SER A 1 83 ? -3.133 11.631 -5.584 1.00 83.62 83 SER A C 1
ATOM 551 O O . SER A 1 83 ? -3.973 10.837 -5.160 1.00 83.62 83 SER A O 1
ATOM 553 N N . GLN A 1 84 ? -2.108 11.264 -6.342 1.00 83.62 84 GLN A N 1
ATOM 554 C CA . GLN A 1 84 ? -1.825 9.873 -6.638 1.00 83.62 84 GLN A CA 1
ATOM 555 C C . GLN A 1 84 ? -1.001 9.276 -5.506 1.00 83.62 84 GLN A C 1
ATOM 557 O O . GLN A 1 84 ? -0.073 9.903 -4.998 1.00 83.62 84 GLN A O 1
ATOM 562 N N . VAL A 1 85 ? -1.313 8.032 -5.170 1.00 86.81 85 VAL A N 1
ATOM 563 C CA . VAL A 1 85 ? -0.544 7.229 -4.224 1.00 86.81 85 VAL A CA 1
ATOM 564 C C . VAL A 1 85 ? -0.119 5.968 -4.946 1.00 86.81 85 VAL A C 1
ATOM 566 O O . VAL A 1 85 ? -0.943 5.283 -5.556 1.00 86.81 85 VAL A O 1
ATOM 569 N N . PHE A 1 86 ? 1.169 5.656 -4.882 1.00 90.12 86 PHE A N 1
ATOM 570 C CA . PHE A 1 86 ? 1.662 4.364 -5.336 1.00 90.12 86 PHE A CA 1
ATOM 571 C C . PHE A 1 86 ? 1.714 3.406 -4.158 1.00 90.12 86 PHE A C 1
ATOM 573 O O . PHE A 1 86 ? 2.082 3.791 -3.049 1.00 90.12 86 PHE A O 1
ATOM 580 N N . SER A 1 87 ? 1.288 2.163 -4.389 1.00 92.62 87 SER A N 1
ATOM 581 C CA . SER A 1 87 ? 1.133 1.190 -3.316 1.00 92.62 87 SER A CA 1
ATOM 582 C C . SER A 1 87 ? 1.468 -0.234 -3.741 1.00 92.62 87 SER A C 1
ATOM 584 O O . SER A 1 87 ? 1.189 -0.651 -4.866 1.00 92.62 87 SER A O 1
ATOM 586 N N . TYR A 1 88 ? 2.027 -0.988 -2.798 1.00 95.06 88 TYR A N 1
ATOM 587 C CA . TYR A 1 88 ? 2.092 -2.445 -2.821 1.00 95.06 88 TYR A CA 1
ATOM 588 C C . TYR A 1 88 ? 1.095 -2.973 -1.797 1.00 95.06 88 TYR A C 1
ATOM 590 O O . TYR A 1 88 ? 1.179 -2.623 -0.619 1.00 95.06 88 TYR A O 1
ATOM 598 N N . VAL A 1 89 ? 0.134 -3.785 -2.235 1.00 95.31 89 VAL A N 1
ATOM 599 C CA . VAL A 1 89 ? -1.003 -4.187 -1.398 1.00 95.31 89 VAL A CA 1
ATOM 600 C C . VAL A 1 89 ? -1.066 -5.705 -1.290 1.00 95.31 89 VAL A C 1
ATOM 602 O O . VAL A 1 89 ? -1.083 -6.407 -2.300 1.00 95.31 89 VAL A O 1
ATOM 605 N N . TRP A 1 90 ? -1.150 -6.210 -0.058 1.00 95.38 90 TRP A N 1
ATOM 606 C CA . TRP A 1 90 ? -1.425 -7.614 0.250 1.00 95.38 90 TRP A CA 1
ATOM 607 C C . TRP A 1 90 ? -2.795 -7.729 0.920 1.00 95.38 90 TRP A C 1
ATOM 609 O O . TRP A 1 90 ? -2.887 -7.556 2.139 1.00 95.38 90 TRP A O 1
ATOM 619 N N . PRO A 1 91 ? -3.862 -8.030 0.159 1.00 93.56 91 PRO A N 1
ATOM 620 C CA . PRO A 1 91 ? -5.149 -8.399 0.729 1.00 93.56 91 PRO A CA 1
ATOM 621 C C . PRO A 1 91 ? -5.026 -9.711 1.505 1.00 93.56 91 PRO A C 1
ATOM 623 O O . PRO A 1 91 ? -4.430 -10.677 1.023 1.00 93.56 91 PRO A O 1
ATOM 626 N N . LEU A 1 92 ? -5.597 -9.754 2.704 1.00 91.94 92 LEU A N 1
ATOM 627 C CA . LEU A 1 92 ? -5.526 -10.896 3.607 1.00 91.94 92 LEU A CA 1
ATOM 628 C C . LEU A 1 92 ? -6.903 -11.517 3.804 1.00 91.94 92 LEU A C 1
ATOM 630 O O . LEU A 1 92 ? -7.932 -10.848 3.777 1.00 91.94 92 LEU A O 1
ATOM 634 N N . THR A 1 93 ? -6.908 -12.814 4.093 1.00 91.12 93 THR A N 1
ATOM 635 C CA . THR A 1 93 ? -8.104 -13.531 4.557 1.00 91.12 93 THR A CA 1
ATOM 636 C C . THR A 1 93 ? -8.354 -13.347 6.055 1.00 91.12 93 THR A C 1
ATOM 638 O O . THR A 1 93 ? -9.300 -13.914 6.595 1.00 91.12 93 THR A O 1
ATOM 641 N N . LEU A 1 94 ? -7.474 -12.621 6.748 1.00 91.44 94 LEU A N 1
ATOM 642 C CA . LEU A 1 94 ? -7.591 -12.347 8.171 1.00 91.44 94 LEU A CA 1
ATOM 643 C C . LEU A 1 94 ? -8.681 -11.301 8.418 1.00 91.44 94 LEU A C 1
ATOM 645 O O . LEU A 1 94 ? -8.755 -10.299 7.712 1.00 91.44 94 LEU A O 1
ATOM 649 N N . ASP A 1 95 ? -9.488 -11.513 9.454 1.00 93.56 95 ASP A N 1
ATOM 650 C CA . ASP A 1 95 ? -10.484 -10.529 9.867 1.00 93.56 95 ASP A CA 1
ATOM 651 C C . ASP A 1 95 ? -9.810 -9.241 10.366 1.00 93.56 95 ASP A C 1
ATOM 653 O O . ASP A 1 95 ? -8.859 -9.292 11.157 1.00 93.56 95 ASP A O 1
ATOM 657 N N . ALA A 1 96 ? -10.332 -8.087 9.939 1.00 92.25 96 ALA A N 1
ATOM 658 C CA . ALA A 1 96 ? -9.807 -6.768 10.295 1.00 92.25 96 ALA A CA 1
ATOM 659 C C . ALA A 1 96 ? -9.791 -6.523 11.818 1.00 92.25 96 ALA A C 1
ATOM 661 O O . ALA A 1 96 ? -8.913 -5.823 12.333 1.00 92.25 96 ALA A O 1
ATOM 662 N N . GLY A 1 97 ? -10.692 -7.174 12.561 1.00 91.44 97 GLY A N 1
ATOM 663 C CA . GLY A 1 97 ? -10.717 -7.158 14.018 1.00 91.44 97 GLY A CA 1
ATOM 664 C C . GLY A 1 97 ? -9.441 -7.684 14.670 1.00 91.44 97 GLY A C 1
ATOM 665 O O . GLY A 1 97 ? -9.107 -7.264 15.778 1.00 91.44 97 GLY A O 1
ATOM 666 N N . THR A 1 98 ? -8.666 -8.522 13.976 1.00 89.94 98 THR A N 1
ATOM 667 C CA . THR A 1 98 ? -7.400 -9.069 14.496 1.00 89.94 98 THR A CA 1
ATOM 668 C C . THR A 1 98 ? -6.338 -7.991 14.713 1.00 89.94 98 THR A C 1
ATOM 670 O O . THR A 1 98 ? -5.488 -8.133 15.589 1.00 89.94 98 THR A O 1
ATOM 673 N N . VAL A 1 99 ? -6.396 -6.893 13.952 1.00 86.88 99 VAL A N 1
ATOM 674 C CA . VAL A 1 99 ? -5.469 -5.755 14.088 1.00 86.88 99 VAL A CA 1
ATOM 675 C C . VAL A 1 99 ? -6.119 -4.530 14.746 1.00 86.88 99 VAL A C 1
ATOM 677 O O . VAL A 1 99 ? -5.513 -3.461 14.806 1.00 86.88 99 VAL A O 1
ATOM 680 N N . GLY A 1 100 ? -7.329 -4.691 15.295 1.00 86.94 100 GLY A N 1
ATOM 681 C CA . GLY A 1 100 ? -8.008 -3.672 16.099 1.00 86.94 100 GLY A CA 1
ATOM 682 C C . GLY A 1 100 ? -9.044 -2.818 15.367 1.00 86.94 100 GLY A C 1
ATOM 683 O O . GLY A 1 100 ? -9.527 -1.859 15.968 1.00 86.94 100 GLY A O 1
ATOM 684 N N . PHE A 1 101 ? -9.406 -3.156 14.125 1.00 89.81 101 PHE A N 1
ATOM 685 C CA . PHE A 1 101 ? -10.592 -2.587 13.472 1.00 89.81 101 PHE A CA 1
ATOM 686 C C . PHE A 1 101 ? -11.882 -3.253 13.972 1.00 89.81 101 PHE A C 1
ATOM 688 O O . PHE A 1 101 ? -11.865 -4.123 14.849 1.00 89.81 101 PHE A O 1
ATOM 695 N N . ASP A 1 102 ? -13.026 -2.841 13.432 1.00 89.25 102 ASP A N 1
ATOM 696 C CA . ASP A 1 102 ? -14.276 -3.557 13.660 1.00 89.25 102 ASP A CA 1
ATOM 697 C C . ASP A 1 102 ? -14.258 -4.921 12.933 1.00 89.25 102 ASP A C 1
ATOM 699 O O . ASP A 1 102 ? -13.848 -4.996 11.770 1.00 89.25 102 ASP A O 1
ATOM 703 N N . PRO A 1 103 ? -14.675 -6.022 13.591 1.00 91.94 103 PRO A N 1
ATOM 704 C CA . PRO A 1 103 ? -14.788 -7.320 12.931 1.00 91.94 103 PRO A CA 1
ATOM 705 C C . PRO A 1 103 ? -15.738 -7.262 11.736 1.00 91.94 103 PRO A C 1
ATOM 707 O O . PRO A 1 103 ? -16.813 -6.667 11.824 1.00 91.94 103 PRO A O 1
ATOM 710 N N . GLY A 1 104 ? -15.356 -7.881 10.621 1.00 90.88 104 GLY A N 1
ATOM 711 C CA . GLY A 1 104 ? -16.134 -7.851 9.383 1.00 90.88 104 GLY A CA 1
ATOM 712 C C . GLY A 1 104 ? -16.210 -6.480 8.699 1.00 90.88 104 GLY A C 1
ATOM 713 O O . GLY A 1 104 ? -17.048 -6.311 7.818 1.00 90.88 104 GLY A O 1
ATOM 714 N N . ALA A 1 105 ? -15.360 -5.510 9.066 1.00 90.62 105 ALA A N 1
ATOM 715 C CA . ALA A 1 105 ? -15.363 -4.176 8.456 1.00 90.62 105 ALA A CA 1
ATOM 716 C C . ALA A 1 105 ? -15.041 -4.180 6.951 1.00 90.62 105 ALA A C 1
ATOM 718 O O . ALA A 1 105 ? -15.408 -3.243 6.252 1.00 90.62 105 ALA A O 1
ATOM 719 N N . GLY A 1 106 ? -14.361 -5.213 6.449 1.00 92.81 106 GLY A N 1
ATOM 720 C CA . GLY A 1 106 ? -13.979 -5.345 5.046 1.00 92.81 106 GLY A CA 1
ATOM 721 C C . GLY A 1 106 ? -12.775 -6.265 4.876 1.00 92.81 106 GLY A C 1
ATOM 722 O O . GLY A 1 106 ? -12.464 -7.073 5.753 1.00 92.81 106 GLY A O 1
ATOM 723 N N . ILE A 1 107 ? -12.087 -6.133 3.744 1.00 95.00 107 ILE A N 1
ATOM 724 C CA . ILE A 1 107 ? -10.870 -6.892 3.448 1.00 95.00 107 ILE A CA 1
ATOM 725 C C . ILE A 1 107 ? -9.701 -6.199 4.145 1.00 95.00 107 ILE A C 1
ATOM 727 O O . ILE A 1 107 ? -9.342 -5.077 3.791 1.00 95.00 107 ILE A O 1
ATOM 731 N N . LEU A 1 108 ? -9.090 -6.861 5.127 1.00 94.75 108 LEU A N 1
ATOM 732 C CA . LEU A 1 108 ? -7.854 -6.367 5.723 1.00 94.75 108 LEU A CA 1
ATOM 733 C C . LEU A 1 108 ? -6.725 -6.453 4.694 1.00 94.75 108 LEU A C 1
ATOM 735 O O . LEU A 1 108 ? -6.528 -7.501 4.080 1.00 94.75 108 LEU A O 1
ATOM 739 N N . ALA A 1 109 ? -5.948 -5.385 4.547 1.00 95.00 109 ALA A N 1
ATOM 740 C CA . ALA A 1 109 ? -4.758 -5.391 3.713 1.00 95.00 109 ALA A CA 1
ATOM 741 C C . ALA A 1 109 ? -3.578 -4.708 4.405 1.00 95.00 109 ALA A C 1
ATOM 743 O O . ALA A 1 109 ? -3.742 -3.703 5.102 1.00 95.00 109 ALA A O 1
ATOM 744 N N . LEU A 1 110 ? -2.382 -5.251 4.172 1.00 94.69 110 LEU A N 1
ATOM 745 C CA . LEU A 1 110 ? -1.145 -4.509 4.386 1.00 94.69 110 LEU A CA 1
ATOM 746 C C . LEU A 1 110 ? -0.878 -3.695 3.121 1.00 94.69 110 LEU A C 1
ATOM 748 O O . LEU A 1 110 ? -0.764 -4.274 2.039 1.00 94.69 110 LEU A O 1
ATOM 752 N N . ALA A 1 111 ? -0.783 -2.378 3.256 1.00 93.94 111 ALA A N 1
ATOM 753 C CA . ALA A 1 111 ? -0.427 -1.477 2.169 1.00 93.94 111 ALA A CA 1
ATOM 754 C C . ALA A 1 111 ? 0.925 -0.836 2.474 1.00 93.94 111 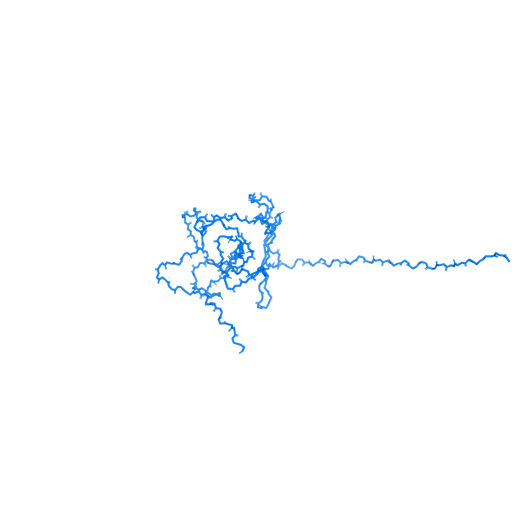ALA A C 1
ATOM 756 O O . ALA A 1 111 ? 1.114 -0.298 3.558 1.00 93.94 111 ALA A O 1
ATOM 757 N N . VAL A 1 112 ? 1.863 -0.894 1.536 1.00 93.50 112 VAL A N 1
ATOM 758 C CA . VAL A 1 112 ? 3.116 -0.135 1.594 1.00 93.50 112 VAL A CA 1
ATOM 759 C C . VAL A 1 112 ? 3.006 0.981 0.572 1.00 93.50 112 VAL A C 1
ATOM 761 O O . VAL A 1 112 ? 2.826 0.688 -0.608 1.00 93.50 112 VAL A O 1
ATOM 764 N N . THR A 1 113 ? 3.055 2.231 1.020 1.00 90.94 113 THR A N 1
ATOM 765 C CA . THR A 1 113 ? 2.732 3.423 0.227 1.00 90.94 113 THR A CA 1
ATOM 766 C C . THR A 1 113 ? 3.865 4.434 0.240 1.00 90.94 113 THR A C 1
ATOM 768 O O . THR A 1 113 ? 4.618 4.508 1.207 1.00 90.94 113 THR A O 1
ATOM 771 N N . ALA A 1 114 ? 3.950 5.218 -0.833 1.00 88.69 114 ALA A N 1
ATOM 772 C CA . ALA A 1 114 ? 4.641 6.502 -0.867 1.00 88.69 114 ALA A CA 1
ATOM 773 C C . ALA A 1 114 ? 3.635 7.550 -1.353 1.00 88.69 114 ALA A C 1
ATOM 775 O O . ALA A 1 114 ? 2.967 7.350 -2.380 1.00 88.69 114 ALA A O 1
ATOM 776 N N . HIS A 1 115 ? 3.477 8.620 -0.580 1.00 87.19 115 HIS A N 1
ATOM 777 C CA . HIS A 1 115 ? 2.431 9.622 -0.758 1.00 87.19 115 HIS A CA 1
ATOM 778 C C . HIS A 1 115 ? 2.962 11.028 -0.396 1.00 87.19 115 HIS A C 1
ATOM 780 O O . HIS A 1 115 ? 2.713 11.558 0.680 1.00 87.19 115 HIS A O 1
ATOM 786 N N . PRO A 1 116 ? 3.655 11.711 -1.326 1.00 82.88 116 PRO A N 1
ATOM 787 C CA . PRO A 1 116 ? 4.397 12.944 -1.028 1.00 82.88 116 PRO A CA 1
ATOM 788 C C . PRO A 1 116 ? 3.536 14.122 -0.540 1.00 82.88 116 PRO A C 1
ATOM 790 O O . PRO A 1 116 ? 4.059 15.062 0.047 1.00 82.88 116 PRO A O 1
ATOM 793 N N . ASP A 1 117 ? 2.225 14.094 -0.791 1.00 81.56 117 ASP A N 1
ATOM 794 C CA . ASP A 1 117 ? 1.285 15.145 -0.383 1.00 81.56 117 ASP A CA 1
ATOM 795 C C . ASP A 1 117 ? 0.586 14.864 0.957 1.00 81.56 117 ASP A C 1
ATOM 797 O O . ASP A 1 117 ? -0.299 15.626 1.360 1.00 81.56 117 ASP A O 1
ATOM 801 N N . PHE A 1 118 ? 0.928 13.765 1.635 1.00 78.31 118 PHE A N 1
ATOM 802 C CA . PHE A 1 118 ? 0.284 13.350 2.876 1.00 78.31 118 PHE A CA 1
ATOM 803 C C . PHE A 1 118 ? 1.302 12.783 3.867 1.00 78.31 118 PHE A C 1
ATOM 805 O O . PHE A 1 118 ? 1.690 11.637 3.770 1.00 78.31 118 PHE A O 1
ATOM 812 N N . ASP A 1 119 ? 1.706 13.562 4.864 1.00 75.31 119 ASP A N 1
ATOM 813 C CA . ASP A 1 119 ? 2.555 13.054 5.945 1.00 75.31 119 ASP A CA 1
ATOM 814 C C . ASP A 1 119 ? 1.675 12.499 7.081 1.00 75.31 119 ASP A C 1
ATOM 816 O O . ASP A 1 119 ? 1.039 13.256 7.826 1.00 75.31 119 ASP A O 1
ATOM 820 N N . ASP A 1 120 ? 1.566 11.169 7.171 1.00 69.88 120 ASP A N 1
ATOM 821 C CA . ASP A 1 120 ? 0.798 10.473 8.213 1.00 69.88 120 ASP A CA 1
ATOM 822 C C . ASP A 1 120 ? 1.630 10.043 9.423 1.00 69.88 120 ASP A C 1
ATOM 824 O O . ASP A 1 120 ? 1.094 9.466 10.382 1.00 69.88 120 ASP A O 1
ATOM 828 N N . THR A 1 121 ? 2.901 10.438 9.445 1.00 64.94 121 THR A N 1
ATOM 829 C CA . THR A 1 121 ? 3.825 10.254 10.557 1.00 64.94 121 THR A CA 1
ATOM 830 C C . THR A 1 121 ? 4.415 11.572 11.080 1.00 64.94 121 THR A C 1
ATOM 832 O O . THR A 1 121 ? 5.541 11.564 11.565 1.00 64.94 121 THR A O 1
ATOM 835 N N . PRO A 1 122 ? 3.645 12.675 11.233 1.00 66.25 122 PRO A N 1
ATOM 836 C CA . PRO A 1 122 ? 4.188 14.020 11.494 1.00 66.25 122 PRO A CA 1
ATOM 837 C C . PRO A 1 122 ? 4.874 14.203 12.868 1.00 66.25 122 PRO A C 1
ATOM 839 O O . PRO A 1 122 ? 5.288 15.297 13.259 1.00 66.25 122 PRO A O 1
ATOM 842 N N . LEU A 1 123 ? 4.915 13.147 13.685 1.00 70.88 123 LEU A N 1
ATOM 843 C CA . LEU A 1 123 ? 5.612 13.094 14.973 1.00 70.88 123 LEU A CA 1
ATOM 844 C C . LEU A 1 123 ? 7.005 12.452 14.873 1.00 70.88 123 LEU A C 1
ATOM 846 O O . LEU A 1 123 ? 7.790 12.540 15.826 1.00 70.88 123 LEU A O 1
ATOM 850 N N . HIS A 1 124 ? 7.310 11.822 13.748 1.00 75.12 124 HIS A N 1
ATOM 851 C CA . HIS A 1 124 ? 8.534 11.098 13.467 1.00 75.12 124 HIS A CA 1
ATOM 852 C C . HIS A 1 124 ? 9.289 11.805 12.336 1.00 75.12 124 HIS A C 1
ATOM 854 O O . HIS A 1 124 ? 8.718 12.611 11.624 1.00 75.12 124 HIS A O 1
ATOM 860 N N . ASP A 1 125 ? 10.608 11.639 12.340 1.00 77.50 125 ASP A N 1
ATOM 861 C CA . ASP A 1 125 ? 11.523 12.155 11.318 1.00 77.50 125 ASP A CA 1
ATOM 862 C C . ASP A 1 125 ? 12.093 10.898 10.660 1.00 77.50 125 ASP A C 1
ATOM 864 O O . ASP A 1 125 ? 13.027 10.282 11.192 1.00 77.50 125 ASP A O 1
ATOM 868 N N . GLU A 1 126 ? 11.388 10.393 9.650 1.00 77.81 126 GLU A N 1
ATOM 869 C CA . GLU A 1 126 ? 11.647 9.087 9.044 1.00 77.81 126 GLU A CA 1
ATOM 870 C C . GLU A 1 126 ? 12.963 9.065 8.260 1.00 77.81 126 GLU A C 1
ATOM 872 O O . GLU A 1 126 ? 13.641 8.028 8.244 1.00 77.81 126 GLU A O 1
ATOM 877 N N . ASN A 1 127 ? 13.343 10.177 7.619 1.00 81.75 127 ASN A N 1
ATOM 878 C CA . ASN A 1 127 ? 14.613 10.286 6.894 1.00 81.75 127 ASN A CA 1
ATOM 879 C C . ASN A 1 127 ? 15.795 10.759 7.769 1.00 81.75 127 ASN A C 1
ATOM 881 O O . ASN A 1 127 ? 16.950 10.535 7.388 1.00 81.75 127 ASN A O 1
ATOM 885 N N . GLY A 1 128 ? 15.538 11.348 8.939 1.00 81.38 128 GLY A N 1
ATOM 886 C CA . GLY A 1 128 ? 16.556 11.835 9.868 1.00 81.38 128 GLY A CA 1
ATOM 887 C C . GLY A 1 128 ? 17.178 13.186 9.491 1.00 81.38 128 GLY A C 1
ATOM 888 O O . GLY A 1 128 ? 18.311 13.455 9.909 1.00 81.38 128 GLY A O 1
ATOM 889 N N . ASP A 1 129 ? 16.504 14.006 8.681 1.00 85.81 129 ASP A N 1
ATOM 890 C CA . ASP A 1 129 ? 16.979 15.317 8.216 1.00 85.81 129 ASP A CA 1
ATOM 891 C C . ASP A 1 129 ? 16.645 16.473 9.178 1.00 85.81 129 ASP A C 1
ATOM 893 O O . ASP A 1 129 ? 17.190 17.577 9.044 1.00 85.81 129 ASP A O 1
ATOM 897 N N . GLY A 1 130 ? 15.837 16.201 10.206 1.00 85.00 130 GLY A N 1
ATOM 898 C CA . GLY A 1 130 ? 15.412 17.154 11.224 1.00 85.00 130 GLY A CA 1
ATOM 899 C C . GLY A 1 130 ? 14.057 17.818 10.964 1.00 85.00 130 GLY A C 1
ATOM 900 O O . GLY A 1 130 ? 13.641 18.624 11.808 1.00 85.00 130 GLY A O 1
ATOM 901 N N . ASP A 1 131 ? 13.363 17.494 9.870 1.00 81.31 131 ASP A N 1
ATOM 902 C CA . ASP A 1 131 ? 12.054 18.034 9.490 1.00 81.31 131 ASP A CA 1
ATOM 903 C C . ASP A 1 131 ? 10.977 16.941 9.379 1.00 81.31 131 ASP A C 1
ATOM 905 O O . ASP A 1 131 ? 10.712 16.385 8.325 1.00 81.31 131 ASP A O 1
ATOM 909 N N . ARG A 1 132 ? 10.252 16.728 10.482 1.00 82.56 132 ARG A N 1
ATOM 910 C CA . ARG A 1 132 ? 9.146 15.754 10.615 1.00 82.56 132 ARG A CA 1
ATOM 911 C C . ARG A 1 132 ? 7.926 15.994 9.715 1.00 82.56 132 ARG A C 1
ATOM 913 O O . ARG A 1 132 ? 6.895 15.371 9.931 1.00 82.56 132 ARG A O 1
ATOM 920 N N . ALA A 1 133 ? 7.940 17.032 8.886 1.00 81.00 133 ALA A N 1
ATOM 921 C CA . ALA A 1 133 ? 6.792 17.428 8.074 1.00 81.00 133 ALA A CA 1
ATOM 922 C C . ALA A 1 133 ? 7.006 17.159 6.577 1.00 81.00 133 ALA A C 1
ATOM 924 O O . ALA A 1 133 ? 6.223 17.655 5.760 1.00 81.00 133 ALA A O 1
ATOM 925 N N . ASN A 1 134 ? 8.084 16.456 6.210 1.00 78.56 134 ASN A N 1
ATOM 926 C CA . ASN A 1 134 ? 8.487 16.243 4.822 1.00 78.56 134 ASN A CA 1
ATOM 927 C C . ASN A 1 134 ? 8.651 14.757 4.439 1.00 78.56 134 ASN A C 1
ATOM 929 O O . ASN A 1 134 ? 9.205 14.458 3.379 1.00 78.56 134 ASN A O 1
ATOM 933 N N . ASP A 1 135 ? 8.129 13.834 5.250 1.00 77.81 135 ASP A N 1
ATOM 934 C CA . ASP A 1 135 ? 8.468 12.410 5.163 1.00 77.81 135 ASP A CA 1
ATOM 935 C C . ASP A 1 135 ? 7.486 11.560 4.336 1.00 77.81 135 ASP A C 1
ATOM 937 O O . ASP A 1 135 ? 7.751 10.387 4.061 1.00 77.81 135 ASP A O 1
ATOM 941 N N . GLY A 1 136 ? 6.390 12.146 3.841 1.00 75.75 136 GLY A N 1
ATOM 942 C CA . GLY A 1 136 ? 5.358 11.423 3.075 1.00 75.75 136 GLY A CA 1
ATOM 943 C C . GLY A 1 136 ? 5.862 10.719 1.799 1.00 75.75 136 GLY A C 1
ATOM 944 O O . GLY A 1 136 ? 5.283 9.729 1.350 1.00 75.75 136 GLY A O 1
ATOM 945 N N . ASP A 1 137 ? 6.976 11.170 1.208 1.00 81.06 137 ASP A N 1
ATOM 946 C CA . ASP A 1 137 ? 7.562 10.539 0.009 1.00 81.06 137 ASP A CA 1
ATOM 947 C C . ASP A 1 137 ? 8.381 9.264 0.321 1.00 81.06 137 ASP A C 1
ATOM 949 O O . ASP A 1 137 ? 8.815 8.525 -0.575 1.00 81.06 137 ASP A O 1
ATOM 953 N N . LEU A 1 138 ? 8.605 8.960 1.599 1.00 85.88 138 LEU A N 1
ATOM 954 C CA . LEU A 1 138 ? 9.266 7.727 2.009 1.00 85.88 138 LEU A CA 1
ATOM 955 C C . LEU A 1 138 ? 8.289 6.561 1.989 1.00 85.88 138 LEU A C 1
ATOM 957 O O . LEU A 1 138 ? 7.129 6.678 2.360 1.00 85.88 138 LEU A O 1
ATOM 961 N N . TRP A 1 139 ? 8.783 5.389 1.601 1.00 88.44 139 TRP A N 1
ATOM 962 C CA . TRP A 1 139 ? 7.973 4.179 1.621 1.00 88.44 139 TRP A CA 1
ATOM 963 C C . TRP A 1 139 ? 7.757 3.692 3.049 1.00 88.44 139 TRP A C 1
ATOM 965 O O . TRP A 1 139 ? 8.711 3.324 3.735 1.00 88.44 139 TRP A O 1
ATOM 975 N N . HIS A 1 140 ? 6.499 3.607 3.463 1.00 88.69 140 HIS A N 1
ATOM 976 C CA . HIS A 1 140 ? 6.109 3.120 4.785 1.00 88.69 140 HIS A CA 1
ATOM 977 C C . HIS A 1 140 ? 4.809 2.308 4.696 1.00 88.69 140 HIS A C 1
ATOM 979 O O . HIS A 1 140 ? 4.196 2.192 3.635 1.00 88.69 140 HIS A O 1
ATOM 985 N N . SER A 1 141 ? 4.432 1.645 5.792 1.00 90.06 141 SER A N 1
ATOM 986 C CA . SER A 1 141 ? 3.381 0.621 5.784 1.00 90.06 141 SER A CA 1
ATOM 987 C C . SER A 1 141 ? 2.174 0.969 6.646 1.00 90.06 141 SER A C 1
ATOM 989 O O . SER A 1 141 ? 2.334 1.402 7.787 1.00 90.06 141 SER A O 1
ATOM 991 N N . HIS A 1 142 ? 0.993 0.597 6.161 1.00 90.12 142 HIS A N 1
ATOM 992 C CA . HIS A 1 142 ? -0.303 0.787 6.799 1.00 90.12 142 HIS A CA 1
ATOM 993 C C . HIS A 1 142 ? -1.101 -0.503 6.880 1.00 90.12 142 HIS A C 1
ATOM 995 O O . HIS A 1 142 ? -1.088 -1.328 5.963 1.00 90.12 142 HIS A O 1
ATOM 1001 N N . TRP A 1 143 ? -1.890 -0.619 7.945 1.00 92.44 143 TRP A N 1
ATOM 1002 C CA . TRP A 1 143 ? -3.059 -1.489 7.930 1.00 92.44 143 TRP A CA 1
ATOM 1003 C C . TRP A 1 143 ? -4.249 -0.704 7.399 1.00 92.44 143 TRP A C 1
ATOM 1005 O O . TRP A 1 143 ? -4.633 0.304 7.989 1.00 92.44 143 TRP A O 1
ATOM 1015 N N . VAL A 1 144 ? -4.848 -1.188 6.315 1.00 92.69 144 VAL A N 1
ATOM 1016 C CA . VAL A 1 144 ? -6.040 -0.584 5.713 1.00 92.69 144 VAL A CA 1
ATOM 1017 C C . VAL A 1 144 ? -7.163 -1.608 5.615 1.00 92.69 144 VAL A C 1
ATOM 1019 O O . VAL A 1 144 ? -6.924 -2.817 5.555 1.00 92.69 144 VAL A O 1
ATOM 1022 N N . VAL A 1 145 ? -8.399 -1.117 5.588 1.00 93.06 145 VAL A N 1
ATOM 1023 C CA . VAL A 1 145 ? -9.581 -1.935 5.312 1.00 93.06 145 VAL A CA 1
ATOM 1024 C C . VAL A 1 145 ? -10.129 -1.528 3.954 1.00 93.06 145 VAL A C 1
ATOM 1026 O O . VAL A 1 145 ? -10.486 -0.367 3.747 1.00 93.06 145 VAL A O 1
ATOM 1029 N N . LEU A 1 146 ? -10.172 -2.486 3.032 1.00 93.62 146 LEU A N 1
ATOM 1030 C CA . LEU A 1 146 ? -10.679 -2.299 1.683 1.00 93.62 146 LEU A CA 1
ATOM 1031 C C . LEU A 1 146 ? -12.136 -2.754 1.582 1.00 93.62 146 LEU A C 1
ATOM 1033 O O . LEU A 1 146 ? -12.514 -3.810 2.098 1.00 93.62 146 LEU A O 1
ATOM 1037 N N . GLY A 1 147 ? -12.939 -1.970 0.872 1.00 92.19 147 GLY A N 1
ATOM 1038 C CA . GLY A 1 147 ? -14.328 -2.277 0.548 1.00 92.19 147 GLY A CA 1
ATOM 1039 C C . GLY A 1 147 ? -14.646 -1.925 -0.904 1.00 92.19 147 GLY A C 1
ATOM 1040 O O . GLY A 1 147 ? -13.934 -1.113 -1.499 1.00 92.19 147 GLY A O 1
ATOM 1041 N N . PRO A 1 148 ? -15.682 -2.545 -1.493 1.00 90.12 148 PRO A N 1
ATOM 1042 C CA . PRO A 1 148 ? -16.090 -2.245 -2.857 1.00 90.12 148 PRO A CA 1
ATOM 1043 C C . PRO A 1 148 ? -16.613 -0.811 -2.972 1.00 90.12 148 PRO A C 1
ATOM 1045 O O . PRO A 1 148 ? -17.377 -0.357 -2.118 1.00 90.12 148 PRO A O 1
ATOM 1048 N N . ASP A 1 149 ? -16.234 -0.122 -4.045 1.00 85.69 149 ASP A N 1
ATOM 1049 C CA . ASP A 1 149 ? -16.822 1.159 -4.434 1.00 85.69 149 ASP A CA 1
ATOM 1050 C C . ASP A 1 149 ? -16.899 1.268 -5.958 1.00 85.69 149 ASP A C 1
ATOM 1052 O O . ASP A 1 149 ? -15.895 1.460 -6.646 1.00 85.69 149 ASP A O 1
ATOM 1056 N N . ASP A 1 150 ? -18.121 1.184 -6.480 1.00 85.19 150 ASP A N 1
ATOM 1057 C CA . ASP A 1 150 ? -18.383 1.275 -7.913 1.00 85.19 150 ASP A CA 1
ATOM 1058 C C . ASP A 1 150 ? -18.086 2.671 -8.489 1.00 85.19 150 ASP A C 1
ATOM 1060 O O . ASP A 1 150 ? -17.912 2.802 -9.703 1.00 85.19 150 ASP A O 1
ATOM 1064 N N . ALA A 1 151 ? -17.963 3.714 -7.655 1.00 82.75 151 ALA A N 1
ATOM 1065 C CA . ALA A 1 151 ? -17.497 5.030 -8.098 1.00 82.75 151 ALA A CA 1
ATOM 1066 C C . ALA A 1 151 ? -16.036 4.991 -8.581 1.00 82.75 151 ALA A C 1
ATOM 1068 O O . ALA A 1 151 ? -15.649 5.796 -9.429 1.00 82.75 151 ALA A O 1
ATOM 1069 N N . CYS A 1 152 ? -15.243 4.030 -8.095 1.00 78.88 152 CYS A N 1
ATOM 1070 C CA . CYS A 1 152 ? -13.884 3.755 -8.567 1.00 78.88 152 CYS A CA 1
ATOM 1071 C C . CYS A 1 152 ? -13.851 2.806 -9.784 1.00 78.88 152 CYS A C 1
ATOM 1073 O O . CYS A 1 152 ? -12.775 2.504 -10.300 1.00 78.88 152 CYS A O 1
ATOM 1075 N N . GLY A 1 153 ? -15.014 2.354 -10.262 1.00 84.50 153 GLY A N 1
ATOM 1076 C CA . GLY A 1 153 ? -15.175 1.359 -11.319 1.00 84.50 153 GLY A CA 1
ATOM 1077 C C . GLY A 1 153 ? -15.853 0.091 -10.803 1.00 84.50 153 GLY A C 1
ATOM 1078 O O . GLY A 1 153 ? -15.748 -0.251 -9.631 1.00 84.50 153 GLY A O 1
ATOM 1079 N N . ALA A 1 154 ? -16.554 -0.626 -11.684 1.00 87.56 154 ALA A N 1
ATOM 1080 C CA . ALA A 1 154 ? -17.299 -1.823 -11.295 1.00 87.56 154 ALA A CA 1
ATOM 1081 C C . ALA A 1 154 ? -16.380 -2.868 -10.636 1.00 87.56 154 ALA A C 1
ATOM 1083 O O . ALA A 1 154 ? -15.433 -3.351 -11.262 1.00 87.56 154 ALA A O 1
ATOM 1084 N N . GLY A 1 155 ? -16.673 -3.217 -9.380 1.00 82.56 155 GLY A N 1
ATOM 1085 C CA . GLY A 1 155 ? -15.874 -4.168 -8.598 1.00 82.56 155 GLY A CA 1
ATOM 1086 C C . GLY A 1 155 ? -14.522 -3.635 -8.106 1.00 82.56 155 GLY A C 1
ATOM 1087 O O . GLY A 1 155 ? -13.718 -4.418 -7.596 1.00 82.56 155 GLY A O 1
ATOM 1088 N N . ALA A 1 156 ? -14.257 -2.334 -8.247 1.00 86.75 156 ALA A N 1
ATOM 1089 C CA . ALA A 1 156 ? -13.074 -1.704 -7.683 1.00 86.75 156 ALA A CA 1
ATOM 1090 C C . ALA A 1 156 ? -13.151 -1.666 -6.152 1.00 86.75 156 ALA A C 1
ATOM 1092 O O . ALA A 1 156 ? -14.230 -1.626 -5.557 1.00 86.75 156 ALA A O 1
ATOM 1093 N N . LEU A 1 157 ? -11.981 -1.670 -5.517 1.00 88.62 157 LEU A N 1
ATOM 1094 C CA . LEU A 1 157 ? -11.839 -1.537 -4.074 1.00 88.62 157 LEU A CA 1
ATOM 1095 C C . LEU A 1 157 ? -11.280 -0.158 -3.737 1.00 88.62 157 LEU A C 1
ATOM 1097 O O . LEU A 1 157 ? -10.398 0.344 -4.435 1.00 88.62 157 LEU A O 1
ATOM 1101 N N . LYS A 1 158 ? -11.729 0.403 -2.618 1.00 88.88 158 LYS A N 1
ATOM 1102 C CA . LYS A 1 158 ? -11.128 1.579 -1.986 1.00 88.88 158 LYS A CA 1
ATOM 1103 C C . LYS A 1 158 ? -10.876 1.330 -0.508 1.00 88.88 158 LYS A C 1
ATOM 1105 O O . LYS A 1 158 ? -11.472 0.427 0.081 1.00 88.88 158 LYS A O 1
ATOM 1110 N N . VAL A 1 159 ? -10.045 2.172 0.103 1.00 87.31 159 VAL A N 1
ATOM 1111 C CA . VAL A 1 159 ? -10.008 2.284 1.565 1.00 87.31 159 VAL A CA 1
ATOM 1112 C C . VAL A 1 159 ? -11.367 2.802 2.032 1.00 87.31 159 VAL A C 1
ATOM 1114 O O . VAL A 1 159 ? -11.877 3.780 1.490 1.00 87.31 159 VAL A O 1
ATOM 1117 N N . ILE A 1 160 ? -11.988 2.107 2.984 1.00 84.50 160 ILE A N 1
ATOM 1118 C CA . ILE A 1 160 ? -13.328 2.461 3.460 1.00 84.50 160 ILE A CA 1
ATOM 1119 C C . ILE A 1 160 ? -13.269 3.790 4.214 1.00 84.50 160 ILE A C 1
ATOM 1121 O O . ILE A 1 160 ? -12.565 3.915 5.216 1.00 84.50 160 ILE A O 1
ATOM 1125 N N . ASP A 1 161 ? -14.051 4.761 3.744 1.00 79.81 161 ASP A N 1
ATOM 1126 C CA . ASP A 1 161 ? -14.223 6.043 4.417 1.00 79.81 161 ASP A CA 1
ATOM 1127 C C . ASP A 1 161 ? -14.934 5.854 5.761 1.00 79.81 161 ASP A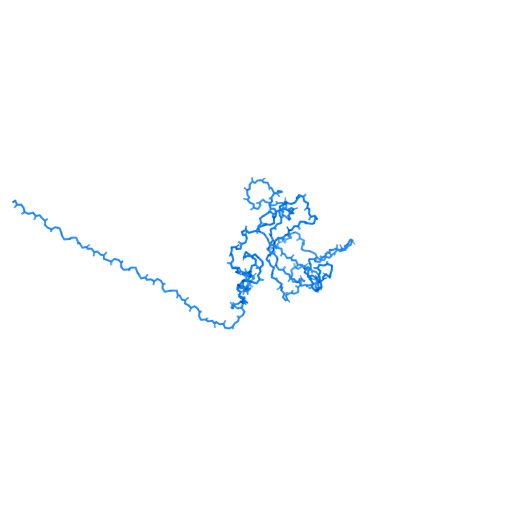 C 1
ATOM 1129 O O . ASP A 1 161 ? -15.891 5.083 5.875 1.00 79.81 161 ASP A O 1
ATOM 1133 N N . ILE A 1 162 ? -14.506 6.602 6.778 1.00 75.25 162 ILE A N 1
ATOM 1134 C CA . ILE A 1 162 ? -15.216 6.672 8.056 1.00 75.25 162 ILE A CA 1
ATOM 1135 C C . ILE A 1 162 ? -16.326 7.719 7.907 1.00 75.25 162 ILE A C 1
ATOM 1137 O O . ILE A 1 162 ? -16.008 8.895 7.714 1.00 75.25 162 ILE A O 1
ATOM 1141 N N . PRO A 1 163 ? -17.617 7.340 7.999 1.00 76.19 163 PRO A N 1
ATOM 1142 C CA . PRO A 1 163 ? -18.707 8.300 7.881 1.00 76.19 163 PRO A CA 1
ATOM 1143 C C . PRO A 1 163 ? -18.605 9.400 8.937 1.00 76.19 163 PRO A C 1
ATOM 1145 O O . PRO A 1 163 ? -18.170 9.156 10.065 1.00 76.19 163 PRO A O 1
ATOM 1148 N N . GLU A 1 164 ? -19.059 10.605 8.597 1.00 77.25 164 GLU A N 1
ATOM 1149 C CA . GLU A 1 164 ? -19.090 11.714 9.548 1.00 77.25 164 GLU A CA 1
ATOM 1150 C C . GLU A 1 164 ? -19.872 11.322 10.816 1.00 77.25 164 GLU A C 1
ATOM 1152 O O . GLU A 1 164 ? -20.983 10.793 10.753 1.00 77.25 164 GLU A O 1
ATOM 1157 N N . GLY A 1 165 ? -19.262 11.540 11.984 1.00 76.69 165 GLY A N 1
ATOM 1158 C CA . GLY A 1 165 ? -19.834 11.178 13.285 1.00 76.69 165 GLY A CA 1
ATOM 1159 C C . GLY A 1 165 ? -19.694 9.702 13.678 1.00 76.69 165 GLY A C 1
ATOM 1160 O O . GLY A 1 165 ? -20.020 9.352 14.815 1.00 76.69 165 GLY A O 1
ATOM 1161 N N . ALA A 1 166 ? -19.179 8.834 12.803 1.00 77.44 166 ALA A N 1
ATOM 1162 C CA . ALA A 1 166 ? -18.850 7.464 13.176 1.00 77.44 166 ALA A CA 1
ATOM 1163 C C . ALA A 1 166 ? -17.612 7.430 14.089 1.00 77.44 166 ALA A C 1
ATOM 1165 O O . ALA A 1 166 ? -16.672 8.207 13.947 1.00 77.44 166 ALA A O 1
ATOM 1166 N N . SER A 1 167 ? -17.610 6.502 15.044 1.00 77.62 167 SER A N 1
ATOM 1167 C CA . SER A 1 167 ? -16.467 6.228 15.925 1.00 77.62 167 SER A CA 1
ATOM 1168 C C . SER A 1 167 ? -16.104 4.745 15.836 1.00 77.62 167 SER A C 1
ATOM 1170 O O . SER A 1 167 ? -16.338 4.004 16.796 1.00 77.62 167 SER A O 1
ATOM 1172 N N . PRO A 1 168 ? -15.618 4.285 14.667 1.00 73.69 168 PRO A N 1
ATOM 1173 C CA . PRO A 1 168 ? -15.229 2.896 14.487 1.00 73.69 168 PRO A CA 1
ATOM 1174 C C . PRO A 1 168 ? -14.057 2.562 15.402 1.00 73.69 168 PRO A C 1
ATOM 1176 O O . PRO A 1 168 ? -13.294 3.442 15.827 1.00 73.69 168 PRO A O 1
ATOM 1179 N N . ARG A 1 169 ? -13.880 1.274 15.694 1.00 76.19 169 ARG A N 1
ATOM 1180 C CA . ARG A 1 169 ? -12.638 0.848 16.339 1.00 76.19 169 ARG A CA 1
ATOM 1181 C C . ARG A 1 169 ? -11.483 1.160 15.397 1.00 76.19 169 ARG A C 1
ATOM 1183 O O . ARG A 1 169 ? -11.442 0.699 14.261 1.00 76.19 169 ARG A O 1
ATOM 1190 N N . SER A 1 170 ? -10.546 1.960 15.879 1.00 65.38 170 SER A N 1
ATOM 1191 C CA . SER A 1 170 ? -9.281 2.219 15.211 1.00 65.38 170 SER A CA 1
ATOM 1192 C C . SER A 1 170 ? -8.148 1.940 16.184 1.00 65.38 170 SER A C 1
ATOM 1194 O O . SER A 1 170 ? -8.312 1.999 17.413 1.00 65.38 170 SER A O 1
ATOM 1196 N N . ARG A 1 171 ? -6.972 1.609 15.646 1.00 53.12 171 ARG A N 1
ATOM 1197 C CA . ARG A 1 171 ? -5.774 1.460 16.464 1.00 53.12 171 ARG A CA 1
ATOM 1198 C C . ARG A 1 171 ? -5.499 2.798 17.150 1.00 53.12 171 ARG A C 1
ATOM 1200 O O . ARG A 1 171 ? -5.052 3.754 16.531 1.00 53.12 171 ARG A O 1
ATOM 1207 N N . ARG A 1 172 ? -5.742 2.854 18.458 1.00 37.78 172 ARG A N 1
ATOM 1208 C CA . ARG A 1 172 ? -5.256 3.934 19.321 1.00 37.78 172 ARG A CA 1
ATOM 1209 C C . ARG A 1 172 ? -3.732 4.039 19.120 1.00 37.78 172 ARG A C 1
ATOM 1211 O O . ARG A 1 172 ? -3.085 2.987 19.177 1.00 37.78 172 ARG A O 1
ATOM 1218 N N . PRO A 1 173 ? -3.135 5.232 18.919 1.00 35.44 173 PRO A N 1
ATOM 1219 C CA . PRO A 1 173 ? -1.681 5.362 18.951 1.00 35.44 173 PRO A CA 1
ATOM 1220 C C . PRO A 1 173 ? -1.191 4.765 20.275 1.00 35.44 173 PRO A C 1
ATOM 1222 O O . PRO A 1 173 ? -1.819 4.947 21.325 1.00 35.44 173 PRO A O 1
ATOM 1225 N N . GLY A 1 174 ? -0.178 3.906 20.172 1.00 32.28 174 GLY A N 1
ATOM 1226 C CA . GLY A 1 174 ? 0.052 2.793 21.085 1.00 32.28 174 GLY A CA 1
ATOM 1227 C C . GLY A 1 174 ? -0.058 3.140 22.571 1.00 32.28 174 GLY A C 1
ATOM 1228 O O . GLY A 1 174 ? 0.670 3.979 23.092 1.00 32.28 174 GLY A O 1
ATOM 1229 N N . ARG A 1 175 ? -0.873 2.375 23.305 1.00 26.70 175 ARG A N 1
ATOM 1230 C CA . ARG A 1 175 ? -0.339 1.880 24.574 1.00 26.70 175 ARG A CA 1
ATOM 1231 C C . ARG A 1 175 ? 0.695 0.842 24.163 1.00 26.70 175 ARG A C 1
ATOM 1233 O O . ARG A 1 175 ? 0.325 -0.176 23.583 1.00 26.70 175 ARG A O 1
ATOM 1240 N N . ALA A 1 176 ? 1.970 1.140 24.395 1.00 31.28 176 ALA A N 1
ATOM 1241 C CA . ALA A 1 176 ? 2.984 0.104 24.491 1.00 31.28 176 ALA A CA 1
ATOM 1242 C C . ALA A 1 176 ? 2.406 -1.048 25.325 1.00 31.28 176 ALA A C 1
ATOM 1244 O O . ALA A 1 176 ? 1.705 -0.785 26.310 1.00 31.28 176 ALA A O 1
ATOM 1245 N N . CYS A 1 177 ? 2.654 -2.294 24.916 1.00 23.55 177 CYS A N 1
ATOM 1246 C CA . CYS A 1 177 ? 2.465 -3.428 25.813 1.00 23.55 177 CYS A CA 1
ATOM 1247 C C . CYS A 1 177 ? 3.082 -3.047 27.164 1.00 23.55 177 CYS A C 1
ATOM 1249 O O . CYS A 1 177 ? 4.283 -2.764 27.194 1.00 23.55 177 CYS A O 1
ATOM 1251 N N . PRO A 1 178 ? 2.313 -2.984 28.263 1.00 24.42 178 PRO A N 1
ATOM 1252 C CA . PRO A 1 178 ? 2.956 -3.062 29.554 1.00 24.42 178 PRO A CA 1
ATOM 1253 C C . PRO A 1 178 ? 3.611 -4.445 29.606 1.00 24.42 178 PRO A C 1
ATOM 1255 O O . PRO A 1 178 ? 2.950 -5.451 29.337 1.00 24.42 178 PRO A O 1
ATOM 1258 N N . CYS A 1 179 ? 4.921 -4.463 29.849 1.00 31.97 179 CYS A N 1
ATOM 1259 C CA . CYS A 1 179 ? 5.594 -5.644 30.373 1.00 31.97 179 CYS A CA 1
ATOM 1260 C C . CYS A 1 179 ? 4.886 -6.128 31.645 1.00 31.97 179 CYS A C 1
ATOM 1262 O O . CYS A 1 179 ? 4.373 -5.261 32.396 1.00 31.97 179 CYS A O 1
#